Protein AF-A0A1F5L0T7-F1 (afdb_monomer)

Solvent-accessible surface area (backbone atoms only — not comparable to full-atom values): 9638 Å² total; per-residue (Å²): 77,72,43,65,53,90,81,53,87,74,87,55,41,69,73,35,72,71,51,33,39,63,49,77,40,78,60,56,68,83,57,44,76,76,44,55,76,72,58,46,72,78,52,60,42,75,49,73,80,49,65,44,69,90,56,33,52,74,58,97,92,43,80,46,48,47,72,59,54,51,54,58,52,62,38,70,47,60,28,52,76,44,74,46,83,42,79,43,59,42,90,87,43,91,78,60,75,51,65,29,44,35,39,41,34,27,59,51,76,56,94,82,37,60,52,72,70,57,49,53,49,54,51,32,61,73,71,68,57,42,93,91,46,42,94,35,54,43,80,43,82,40,97,54,75,84,82,61,81,54,82,92,71,58,82,133

pLDDT: mean 88.19, std 10.65, range [40.22, 97.44]

Mean predicted aligned error: 9.28 Å

Radius of gyration: 21.42 Å; Cα contacts (8 Å, |Δi|>4): 197; chains: 1; bounding box: 48×43×57 Å

Organism: Penicillium arizonense (NCBI:txid1835702)

Nearest PDB structures (foldseek):
  8axn-assembly1_a  TM=5.067E-01  e=1.422E-01  Shigella flexneri
  1ml8-assembly1_A-2  TM=5.462E-01  e=2.527E-01  Escherichia coli
  3j6d-assembly1_a  TM=3.810E-01  e=1.101E-01  Salmonella enterica subsp. enterica serovar Typhimurium str. LT2
  8zds-assembly1_E  TM=3.979E-01  e=8.507E-01  Salmonella enterica subsp. enterica serovar Typhimurium
  4ycx-assembly1_A  TM=3.295E-01  e=7.959E+00  Homo sapiens

Secondary structure (DSSP, 8-state):
-EE--SS-SSS--SSEE--EEEEEEPPPHHHHTTS-HHHHHH--EEEEEEE-TTTEEEETTEEEEHHHHHHHHT-GGG-EEEEEEEEEE-TT-TT---EEEEEEEEE---TTSPPHHHHHHHHHHHTT--TTTGGGEEEEE-SSGGGSPPGGGS--

Foldseek 3Di:
DFDFDPPDPPPTRDRDDPQWDWDWAQDDPVVCVVDDPVVSVVDTDIDTPGGDPVQWDDDPNDIGGPVVVVVVQPPVLQQFPDKDWDWDFDPVDPPSPQIATEMETEGDPDPSHDDPVVSVVVVCVVNVPDPVCVVSYHYHHDPDDPPDDDPVPRDD

Structure (mmCIF, N/CA/C/O backbone):
data_AF-A0A1F5L0T7-F1
#
_entry.id   AF-A0A1F5L0T7-F1
#
loop_
_atom_site.group_PDB
_atom_site.id
_atom_site.type_symbol
_atom_site.label_atom_id
_atom_site.label_alt_id
_atom_site.label_comp_id
_atom_site.label_asym_id
_atom_site.label_entity_id
_atom_site.label_seq_id
_atom_site.pdbx_PDB_ins_code
_atom_site.Cartn_x
_atom_site.Cartn_y
_atom_site.Cartn_z
_atom_site.occupancy
_atom_site.B_iso_or_equiv
_atom_site.auth_seq_id
_atom_site.auth_comp_id
_atom_site.auth_asym_id
_atom_site.auth_atom_id
_atom_site.pdbx_PDB_model_num
ATOM 1 N N . MET A 1 1 ? 3.892 -2.557 -17.620 1.00 85.50 1 MET A N 1
ATOM 2 C CA . MET A 1 1 ? 4.757 -3.422 -18.451 1.00 85.50 1 MET A CA 1
ATOM 3 C C . MET A 1 1 ? 4.492 -4.863 -18.040 1.00 85.50 1 MET A C 1
ATOM 5 O O . MET A 1 1 ? 4.125 -5.101 -16.894 1.00 85.50 1 MET A O 1
ATOM 9 N N . VAL A 1 2 ? 4.599 -5.809 -18.973 1.00 88.62 2 VAL A N 1
ATOM 10 C CA . VAL A 1 2 ? 4.358 -7.234 -18.708 1.00 88.62 2 VAL A CA 1
ATOM 11 C C . VAL A 1 2 ? 5.579 -8.024 -19.152 1.00 88.62 2 VAL A C 1
ATOM 13 O O . VAL A 1 2 ? 6.099 -7.782 -20.240 1.00 88.62 2 VAL A O 1
ATOM 16 N N . GLN A 1 3 ? 6.044 -8.946 -18.314 1.00 91.25 3 GLN A N 1
ATOM 17 C CA . GLN A 1 3 ? 7.282 -9.688 -18.528 1.00 91.25 3 GLN A CA 1
ATOM 18 C C . GLN A 1 3 ? 7.036 -11.196 -18.541 1.00 91.25 3 GLN A C 1
ATOM 20 O O . GLN A 1 3 ? 6.188 -11.716 -17.818 1.00 91.25 3 GLN A O 1
ATOM 25 N N . THR A 1 4 ? 7.803 -11.905 -19.366 1.00 93.38 4 THR A N 1
ATOM 26 C CA . THR A 1 4 ? 7.862 -13.368 -19.353 1.00 93.38 4 THR A CA 1
ATOM 27 C C . THR A 1 4 ? 9.320 -13.795 -19.360 1.00 93.38 4 THR A C 1
ATOM 29 O O . THR A 1 4 ? 10.098 -13.342 -20.197 1.00 93.38 4 THR A O 1
ATOM 32 N N . SER A 1 5 ? 9.705 -14.647 -18.417 1.00 92.25 5 SER A N 1
ATOM 33 C CA . SER A 1 5 ? 11.038 -15.231 -18.380 1.00 92.25 5 SER A CA 1
ATOM 34 C C . SER A 1 5 ? 11.079 -16.464 -19.274 1.00 92.25 5 SER A C 1
ATOM 36 O O . SER A 1 5 ? 10.304 -17.393 -19.077 1.00 92.25 5 SER A O 1
ATOM 38 N N . LEU A 1 6 ? 11.990 -16.472 -20.248 1.00 93.00 6 LEU A N 1
ATOM 39 C CA . LEU A 1 6 ? 12.109 -17.568 -21.217 1.00 93.00 6 LEU A CA 1
ATOM 40 C C . LEU A 1 6 ? 13.123 -18.645 -20.806 1.00 93.00 6 LEU A C 1
ATOM 42 O O . LEU A 1 6 ? 13.128 -19.724 -21.384 1.00 93.00 6 LEU A O 1
ATOM 46 N N . GLN A 1 7 ? 13.990 -18.363 -19.828 1.00 93.00 7 GLN A N 1
ATOM 47 C CA . GLN A 1 7 ? 15.121 -19.238 -19.475 1.00 93.00 7 GLN A CA 1
ATOM 48 C C . GLN A 1 7 ? 15.164 -19.637 -17.993 1.00 93.00 7 GLN A C 1
ATOM 50 O O . GLN A 1 7 ? 15.986 -20.459 -17.590 1.00 93.00 7 GLN A O 1
ATOM 55 N N . ARG A 1 8 ? 14.301 -19.067 -17.145 1.00 88.88 8 ARG A N 1
ATOM 56 C CA . ARG A 1 8 ? 14.325 -19.324 -15.702 1.00 88.88 8 ARG A CA 1
ATOM 57 C C . ARG A 1 8 ? 13.586 -20.623 -15.370 1.00 88.88 8 ARG A C 1
ATOM 59 O O . ARG A 1 8 ? 12.377 -20.701 -15.538 1.00 88.88 8 ARG A O 1
ATOM 66 N N . LEU A 1 9 ? 14.307 -21.615 -14.838 1.00 89.06 9 LEU A N 1
ATOM 67 C CA . LEU A 1 9 ? 13.748 -22.936 -14.498 1.00 89.06 9 LEU A CA 1
ATOM 68 C C . LEU A 1 9 ? 13.009 -22.981 -13.148 1.00 89.06 9 LEU A C 1
ATOM 70 O O . LEU A 1 9 ? 12.113 -23.798 -12.967 1.00 89.06 9 LEU A O 1
ATOM 74 N N . ARG A 1 10 ? 13.367 -22.117 -12.185 1.00 87.31 10 ARG A N 1
ATOM 75 C CA . ARG A 1 10 ? 12.707 -22.033 -10.867 1.00 87.31 10 ARG A CA 1
ATOM 76 C C . ARG A 1 10 ? 11.954 -20.718 -10.715 1.00 87.31 10 ARG A C 1
ATOM 78 O O . ARG A 1 10 ? 12.566 -19.654 -10.826 1.00 87.31 10 ARG A O 1
ATOM 85 N N . ASN A 1 11 ? 10.662 -20.802 -10.399 1.00 85.69 11 ASN A N 1
ATOM 86 C CA . ASN A 1 11 ? 9.734 -19.667 -10.315 1.00 85.69 11 ASN A CA 1
ATOM 87 C C . ASN A 1 11 ? 9.742 -18.817 -11.607 1.00 85.69 11 ASN A C 1
ATOM 89 O O . ASN A 1 11 ? 10.119 -17.641 -11.561 1.00 85.69 11 ASN A O 1
ATOM 93 N N . PRO A 1 12 ? 9.418 -19.409 -12.777 1.00 89.25 12 PRO A N 1
ATOM 94 C CA . PRO A 1 12 ? 9.342 -18.668 -14.029 1.00 89.25 12 PRO A CA 1
ATOM 95 C C . PRO A 1 12 ? 8.242 -17.609 -13.951 1.00 89.25 12 PRO A C 1
ATOM 97 O O . PRO A 1 12 ? 7.113 -17.883 -13.553 1.00 89.25 12 PRO A O 1
ATOM 100 N N . LEU A 1 13 ? 8.573 -16.390 -14.364 1.00 89.75 13 LEU A N 1
ATOM 101 C CA . LEU A 1 13 ? 7.590 -15.324 -14.497 1.00 89.75 13 LEU A CA 1
ATOM 102 C C . LEU A 1 13 ? 6.874 -15.502 -15.833 1.00 89.75 13 LEU A C 1
ATOM 104 O O . LEU A 1 13 ? 7.522 -15.444 -16.875 1.00 89.75 13 LEU A O 1
ATOM 108 N N . VAL A 1 14 ? 5.562 -15.714 -15.819 1.00 91.56 14 VAL A N 1
ATOM 109 C CA . VAL A 1 14 ? 4.749 -15.847 -17.035 1.00 91.56 14 VAL A CA 1
ATOM 110 C C . VAL A 1 14 ? 3.715 -14.741 -17.039 1.00 91.56 14 VAL A C 1
ATOM 112 O O . VAL A 1 14 ? 2.902 -14.663 -16.122 1.00 91.56 14 VAL A O 1
ATOM 115 N N . ARG A 1 15 ? 3.762 -13.873 -18.059 1.00 90.31 15 ARG A N 1
ATOM 116 C CA . ARG A 1 15 ? 2.892 -12.688 -18.170 1.00 90.31 15 ARG A CA 1
ATOM 117 C C . ARG A 1 15 ? 2.785 -11.896 -16.859 1.00 90.31 15 ARG A C 1
ATOM 119 O O . ARG A 1 15 ? 1.719 -11.399 -16.506 1.00 90.31 15 ARG A O 1
ATOM 126 N N . TYR A 1 16 ? 3.900 -11.772 -16.152 1.00 86.06 16 TYR A N 1
ATOM 127 C CA . TYR A 1 16 ? 3.969 -11.071 -14.884 1.00 86.06 16 TYR A CA 1
ATOM 128 C C . TYR A 1 16 ? 3.781 -9.572 -15.110 1.00 86.06 16 TYR A C 1
ATOM 130 O O . TYR A 1 16 ? 4.534 -8.951 -15.867 1.00 86.06 16 TYR A O 1
ATOM 138 N N . ILE A 1 17 ? 2.761 -8.999 -14.479 1.00 84.25 17 ILE A N 1
ATOM 139 C CA . ILE A 1 17 ? 2.494 -7.564 -14.508 1.00 84.25 17 ILE A CA 1
ATOM 140 C C . ILE A 1 17 ? 3.427 -6.925 -13.480 1.00 84.25 17 ILE A C 1
ATOM 142 O O . ILE A 1 17 ? 3.224 -7.077 -12.285 1.00 84.25 17 ILE A O 1
ATOM 146 N N . CYS A 1 18 ? 4.465 -6.223 -13.932 1.00 80.06 18 CYS A N 1
ATOM 147 C CA . CYS A 1 18 ? 5.478 -5.670 -13.025 1.00 80.06 18 CYS A CA 1
ATOM 148 C C . CYS A 1 18 ? 5.096 -4.309 -12.417 1.00 80.06 18 CYS A C 1
ATOM 150 O O . CYS A 1 18 ? 5.888 -3.719 -11.692 1.00 80.06 18 CYS A O 1
ATOM 152 N N . GLY A 1 19 ? 3.914 -3.781 -12.748 1.00 77.81 19 GLY A N 1
ATOM 153 C CA . GLY A 1 19 ? 3.435 -2.487 -12.256 1.00 77.81 19 GLY A CA 1
ATOM 154 C C . GLY A 1 19 ? 4.131 -1.266 -12.868 1.00 77.81 19 GLY A C 1
ATOM 155 O O . GLY A 1 19 ? 3.690 -0.153 -12.621 1.00 77.81 19 GLY A O 1
ATOM 156 N N . ASP A 1 20 ? 5.172 -1.430 -13.691 1.00 84.62 20 ASP A N 1
ATOM 157 C CA . ASP A 1 20 ? 5.899 -0.296 -14.276 1.00 84.62 20 ASP A CA 1
ATOM 158 C C . ASP A 1 20 ? 5.174 0.315 -15.484 1.00 84.62 20 ASP A C 1
ATOM 160 O O . ASP A 1 20 ? 4.751 -0.392 -16.407 1.00 84.62 20 ASP A O 1
ATOM 164 N N . VAL A 1 21 ? 5.112 1.640 -15.543 1.00 87.06 21 VAL A N 1
ATOM 165 C CA . VAL A 1 21 ? 4.735 2.405 -16.734 1.00 87.06 21 VAL A CA 1
ATOM 166 C C . VAL A 1 21 ? 6.000 2.663 -17.540 1.00 87.06 21 VAL A C 1
ATOM 168 O O . VAL A 1 21 ? 6.952 3.266 -17.049 1.00 87.06 21 VAL A O 1
ATOM 171 N N . ALA A 1 22 ? 6.034 2.201 -18.787 1.00 90.75 22 ALA A N 1
ATOM 172 C CA . ALA A 1 22 ? 7.208 2.335 -19.639 1.00 90.75 22 ALA A CA 1
ATOM 173 C C . ALA A 1 22 ? 6.823 2.517 -21.109 1.00 90.75 22 ALA A C 1
ATOM 175 O O . ALA A 1 22 ? 5.780 2.029 -21.546 1.00 90.75 22 ALA A O 1
ATOM 176 N N . SER A 1 23 ? 7.695 3.171 -21.879 1.00 92.75 23 SER A N 1
ATOM 177 C CA . SER A 1 23 ? 7.638 3.175 -23.343 1.00 92.75 23 SER A CA 1
ATOM 178 C C . SER A 1 23 ? 8.804 2.382 -23.922 1.00 92.75 23 SER A C 1
ATOM 180 O O . SER A 1 23 ? 9.903 2.366 -23.364 1.00 92.75 23 SER A O 1
ATOM 182 N N . PHE A 1 24 ? 8.567 1.725 -25.055 1.00 93.25 24 PHE A N 1
ATOM 183 C CA . PHE A 1 24 ? 9.602 1.010 -25.793 1.00 93.25 24 PHE A CA 1
ATOM 184 C C . PHE A 1 24 ? 9.974 1.808 -27.033 1.00 93.25 24 PHE A C 1
ATOM 186 O O . PHE A 1 24 ? 9.148 2.010 -27.921 1.00 93.25 24 PHE A O 1
ATOM 193 N N . GLN A 1 25 ? 11.221 2.260 -27.081 1.00 92.75 25 GLN A N 1
ATOM 194 C CA . GLN A 1 25 ? 11.759 3.052 -28.178 1.00 92.75 25 GLN A CA 1
ATOM 195 C C . GLN A 1 25 ? 12.709 2.208 -29.039 1.00 92.75 25 GLN A C 1
ATOM 197 O O . GLN A 1 25 ? 13.318 1.252 -28.536 1.00 92.75 25 GLN A O 1
ATOM 202 N N . PRO A 1 26 ? 12.874 2.542 -30.330 1.00 91.38 26 PRO A N 1
ATOM 203 C CA . PRO A 1 26 ? 13.924 1.956 -31.152 1.00 91.38 26 PRO A CA 1
ATOM 204 C C . PRO A 1 26 ? 15.308 2.163 -30.527 1.00 91.38 26 PRO A C 1
ATOM 206 O O . PRO A 1 26 ? 15.555 3.151 -29.832 1.00 91.38 26 PRO A O 1
ATOM 209 N N . LEU A 1 27 ? 16.229 1.238 -30.798 1.00 92.88 27 LEU A N 1
ATOM 210 C CA . LEU A 1 27 ? 17.625 1.401 -30.397 1.00 92.88 27 LEU A CA 1
ATOM 211 C C . LEU A 1 27 ? 18.243 2.648 -31.058 1.00 92.88 27 LEU A C 1
ATOM 213 O O . LEU A 1 27 ? 17.985 2.893 -32.237 1.00 92.88 27 LEU A O 1
ATOM 217 N N . PRO A 1 28 ? 19.101 3.415 -30.368 1.00 91.75 28 PRO A N 1
ATOM 218 C CA . PRO A 1 28 ? 19.901 4.457 -31.002 1.00 91.75 28 PRO A CA 1
ATOM 219 C C . PRO A 1 28 ? 20.815 3.874 -32.086 1.00 91.75 28 PRO A C 1
ATOM 221 O O . PRO A 1 28 ? 21.365 2.785 -31.913 1.00 91.75 28 PRO A O 1
ATOM 224 N N . LYS A 1 29 ? 21.036 4.617 -33.181 1.00 90.06 29 LYS A N 1
ATOM 225 C CA . LYS A 1 29 ? 21.883 4.167 -34.306 1.00 90.06 29 LYS A CA 1
ATOM 226 C C . LYS A 1 29 ? 23.294 3.754 -33.870 1.00 90.06 29 LYS A C 1
ATOM 228 O O . LYS A 1 29 ? 23.831 2.797 -34.409 1.00 90.06 29 LYS A O 1
ATOM 233 N N . SER A 1 30 ? 23.852 4.432 -32.866 1.00 91.44 30 SER A N 1
ATOM 234 C CA . SER A 1 30 ? 25.173 4.139 -32.297 1.00 91.44 30 SER A CA 1
ATOM 235 C C . SER A 1 30 ? 25.279 2.769 -31.621 1.00 91.44 30 SER A C 1
ATOM 237 O O . SER A 1 30 ? 26.374 2.217 -31.550 1.00 91.44 30 SER A O 1
ATOM 239 N N . ILE A 1 31 ? 24.168 2.223 -31.115 1.00 89.25 31 ILE A N 1
ATOM 240 C CA . ILE A 1 31 ? 24.112 0.875 -30.529 1.00 89.25 31 ILE A CA 1
ATOM 241 C C . ILE A 1 31 ? 23.723 -0.145 -31.598 1.00 89.25 31 ILE A C 1
ATOM 243 O O . ILE A 1 31 ? 24.288 -1.232 -31.632 1.00 89.25 31 ILE A O 1
ATOM 247 N N . GLN A 1 32 ? 22.818 0.214 -32.516 1.00 89.44 32 GLN A N 1
ATOM 248 C CA . GLN A 1 32 ? 22.471 -0.657 -33.645 1.00 89.44 32 GLN A CA 1
ATOM 249 C C . GLN A 1 32 ? 23.703 -1.038 -34.476 1.00 89.44 32 GLN A C 1
ATOM 251 O O . GLN A 1 32 ? 23.817 -2.187 -34.881 1.00 89.44 32 GLN A O 1
ATOM 256 N N . SER A 1 33 ? 24.649 -0.113 -34.680 1.00 89.94 33 SER A N 1
ATOM 257 C CA . SER A 1 33 ? 25.890 -0.372 -35.426 1.00 89.94 33 SER A CA 1
ATOM 258 C C . SER A 1 33 ? 26.861 -1.336 -34.735 1.00 89.94 33 SER A C 1
ATOM 260 O O . SER A 1 33 ? 27.840 -1.739 -35.353 1.00 89.94 33 SER A O 1
ATOM 262 N N . GLN A 1 34 ? 26.629 -1.679 -33.464 1.00 93.44 34 GLN A N 1
ATOM 263 C CA . GLN A 1 34 ? 27.449 -2.624 -32.694 1.00 93.44 34 GLN A CA 1
ATOM 264 C C . GLN A 1 34 ? 26.838 -4.032 -32.647 1.00 93.44 34 GLN A C 1
ATOM 266 O O . GLN A 1 34 ? 27.455 -4.949 -32.112 1.00 93.44 34 GLN A O 1
ATOM 271 N N . LEU A 1 35 ? 25.626 -4.207 -33.180 1.00 91.38 35 LEU A N 1
ATOM 272 C CA . LEU A 1 35 ? 24.879 -5.460 -33.157 1.00 91.38 35 LEU A CA 1
ATOM 273 C C . LEU A 1 35 ? 24.721 -6.018 -34.570 1.00 91.38 35 LEU A C 1
ATOM 275 O O . LEU A 1 35 ? 24.778 -5.289 -35.562 1.00 91.38 35 LEU A O 1
ATOM 279 N N . THR A 1 36 ? 24.461 -7.322 -34.667 1.00 92.50 36 THR A N 1
ATOM 280 C CA . THR A 1 36 ? 24.023 -7.901 -35.938 1.00 92.50 36 THR A CA 1
ATOM 281 C C . THR A 1 36 ? 22.634 -7.353 -36.309 1.00 92.50 36 THR A C 1
ATOM 283 O O . THR A 1 36 ? 21.841 -7.026 -35.417 1.00 92.50 36 THR A O 1
ATOM 286 N N . PRO A 1 37 ? 22.279 -7.276 -37.607 1.00 86.38 37 PRO A N 1
ATOM 287 C CA . PRO A 1 37 ? 20.943 -6.839 -38.022 1.00 86.38 37 PRO A CA 1
ATOM 288 C C . PRO A 1 37 ? 19.815 -7.688 -37.418 1.00 86.38 37 PRO A C 1
ATOM 290 O O . PRO A 1 37 ? 18.742 -7.169 -37.110 1.00 86.38 37 PRO A O 1
ATOM 293 N N . GLN A 1 38 ? 20.072 -8.986 -37.223 1.00 88.56 38 GLN A N 1
ATOM 294 C CA . GLN A 1 38 ? 19.125 -9.918 -36.622 1.00 88.56 38 GLN A CA 1
ATOM 295 C C . GLN A 1 38 ? 18.877 -9.575 -35.148 1.00 88.56 38 GLN A C 1
ATOM 297 O O . GLN A 1 38 ? 17.727 -9.380 -34.756 1.00 88.56 38 GLN A O 1
ATOM 302 N N . ASP A 1 39 ? 19.934 -9.396 -34.356 1.00 88.62 39 ASP A N 1
ATOM 303 C CA . ASP A 1 39 ? 19.815 -9.058 -32.934 1.00 88.62 39 ASP A CA 1
ATOM 304 C C . ASP A 1 39 ? 19.176 -7.682 -32.731 1.00 88.62 39 ASP A C 1
ATOM 306 O O . ASP A 1 39 ? 18.242 -7.528 -31.940 1.00 88.62 39 ASP A O 1
ATOM 310 N N . ALA A 1 40 ? 19.612 -6.680 -33.502 1.00 87.81 40 ALA A N 1
ATOM 311 C CA . ALA A 1 40 ? 19.087 -5.318 -33.423 1.00 87.81 40 ALA A CA 1
ATOM 312 C C . ALA A 1 40 ? 17.560 -5.25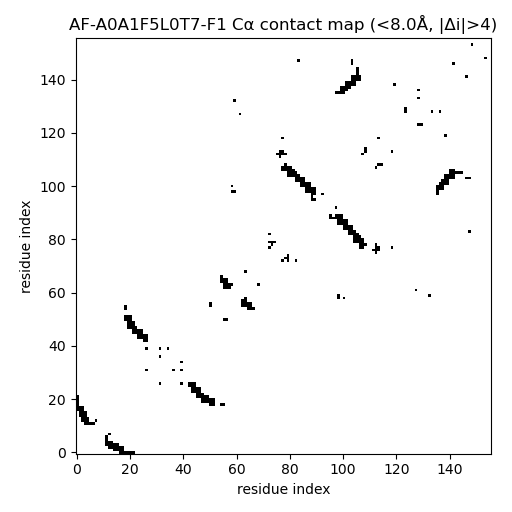5 -33.626 1.00 87.81 40 ALA A C 1
ATOM 314 O O . ALA A 1 40 ? 16.894 -4.391 -33.048 1.00 87.81 40 ALA A O 1
ATOM 315 N N . SER A 1 41 ? 16.988 -6.186 -34.399 1.00 88.50 41 SER A N 1
ATOM 316 C CA . SER A 1 41 ? 15.544 -6.257 -34.644 1.00 88.50 41 SER A CA 1
ATOM 317 C C . SER A 1 41 ? 14.729 -6.645 -33.400 1.00 88.50 41 SER A C 1
ATOM 319 O O . SER A 1 41 ? 13.582 -6.199 -33.263 1.00 88.50 41 SER A O 1
ATOM 321 N N . HIS A 1 42 ? 15.323 -7.392 -32.463 1.00 90.00 42 HIS A N 1
ATOM 322 C CA . HIS A 1 42 ? 14.668 -7.907 -31.256 1.00 90.00 42 HIS A CA 1
ATOM 323 C C . HIS A 1 42 ? 14.816 -6.989 -30.037 1.00 90.00 42 HIS A C 1
ATOM 325 O O . HIS A 1 42 ? 14.005 -7.057 -29.113 1.00 90.00 42 HIS A O 1
ATOM 331 N N . PHE A 1 43 ? 15.805 -6.095 -30.033 1.00 90.81 43 PHE A N 1
ATOM 332 C CA . PHE A 1 43 ? 16.062 -5.199 -28.907 1.00 90.81 43 PHE A CA 1
ATOM 333 C C . PHE A 1 43 ? 15.324 -3.860 -29.024 1.00 90.81 43 PHE A C 1
ATOM 335 O O . PHE A 1 43 ? 15.152 -3.284 -30.101 1.00 90.81 43 PHE A O 1
ATOM 342 N N . ARG A 1 44 ? 14.893 -3.330 -27.877 1.00 92.44 44 ARG A N 1
ATOM 343 C CA . ARG A 1 44 ? 14.275 -2.005 -27.724 1.00 92.44 44 ARG A CA 1
ATOM 344 C C . ARG A 1 44 ? 14.832 -1.341 -26.470 1.00 92.44 44 ARG A C 1
ATOM 346 O O . ARG A 1 44 ? 15.219 -2.027 -25.528 1.00 92.44 44 ARG A O 1
ATOM 353 N N . VAL A 1 45 ? 14.831 -0.012 -26.438 1.00 93.31 45 VAL A N 1
ATOM 354 C CA . VAL A 1 45 ? 15.128 0.745 -25.216 1.00 93.31 45 VAL A CA 1
ATOM 355 C C . VAL A 1 45 ? 13.838 0.903 -24.426 1.00 93.31 45 VAL A C 1
ATOM 357 O O . VAL A 1 45 ? 12.912 1.571 -24.885 1.00 93.31 45 VAL A O 1
ATOM 360 N N . ALA A 1 46 ? 13.778 0.307 -23.238 1.00 92.62 46 ALA A N 1
ATOM 361 C CA . ALA A 1 46 ? 12.693 0.538 -22.295 1.00 92.62 46 ALA A CA 1
ATOM 362 C C . ALA A 1 46 ? 12.976 1.820 -21.498 1.00 92.62 46 ALA A C 1
ATOM 364 O O . ALA A 1 46 ? 13.945 1.883 -20.742 1.00 92.62 46 ALA A O 1
ATOM 365 N N . ARG A 1 47 ? 12.139 2.846 -21.661 1.00 91.44 47 ARG A N 1
ATOM 366 C CA . ARG A 1 47 ? 12.135 4.026 -20.788 1.00 91.44 47 ARG A CA 1
ATOM 367 C C . ARG A 1 47 ? 11.054 3.849 -19.737 1.00 91.44 47 ARG A C 1
ATOM 369 O O . ARG A 1 47 ? 9.875 3.918 -20.069 1.00 91.44 47 ARG A O 1
ATOM 376 N N . VAL A 1 48 ? 11.465 3.601 -18.499 1.00 89.69 48 VAL A N 1
ATOM 377 C CA . VAL A 1 48 ? 10.566 3.434 -17.353 1.00 89.69 48 VAL A CA 1
ATOM 378 C C . VAL A 1 48 ? 10.273 4.805 -16.746 1.00 89.69 48 VAL A C 1
ATOM 380 O O . VAL A 1 48 ? 11.194 5.561 -16.451 1.00 89.69 48 VAL A O 1
ATOM 383 N N . TYR A 1 49 ? 8.992 5.123 -16.578 1.00 83.75 49 TYR A N 1
ATOM 384 C CA . TYR A 1 49 ? 8.495 6.393 -16.033 1.00 83.75 49 TYR A CA 1
ATOM 385 C C . TYR A 1 49 ? 8.076 6.288 -14.560 1.00 83.75 49 TYR A C 1
ATOM 387 O O . TYR A 1 49 ? 7.588 7.254 -13.984 1.00 83.75 49 TYR A O 1
ATOM 395 N N . GLY A 1 50 ? 8.256 5.115 -13.955 1.00 77.69 50 GLY A N 1
ATOM 396 C CA . GLY A 1 50 ? 7.811 4.795 -12.602 1.00 77.69 50 GLY A CA 1
ATOM 397 C C . GLY A 1 50 ? 6.717 3.735 -12.615 1.00 77.69 50 GLY A C 1
ATOM 398 O O . GLY A 1 50 ? 6.520 3.052 -13.619 1.00 77.69 50 GLY A O 1
ATOM 399 N N . ARG A 1 51 ? 6.010 3.584 -11.494 1.00 77.06 51 ARG A N 1
ATOM 400 C CA . ARG A 1 51 ? 4.921 2.610 -11.359 1.00 77.06 51 ARG A CA 1
ATOM 401 C C . ARG A 1 51 ? 3.559 3.209 -11.669 1.00 77.06 51 ARG A C 1
ATOM 403 O O . ARG A 1 51 ? 3.344 4.410 -11.514 1.00 77.06 51 ARG A O 1
ATOM 410 N N . ASP A 1 52 ? 2.639 2.356 -12.098 1.00 80.94 52 ASP A N 1
ATOM 411 C CA . ASP A 1 52 ? 1.253 2.720 -12.331 1.00 80.94 52 ASP A CA 1
ATOM 412 C C . ASP A 1 52 ? 0.562 2.976 -10.988 1.00 80.94 52 ASP A C 1
ATOM 414 O O . ASP A 1 52 ? 0.181 2.063 -10.246 1.00 80.94 52 ASP A O 1
ATOM 418 N N . ARG A 1 53 ? 0.427 4.268 -10.682 1.00 74.69 53 ARG A N 1
ATOM 419 C CA . ARG A 1 53 ? -0.192 4.781 -9.457 1.00 74.69 53 ARG A CA 1
ATOM 420 C C . ARG A 1 53 ? -1.704 4.542 -9.414 1.00 74.69 53 ARG A C 1
ATOM 422 O O . ARG A 1 53 ? -2.308 4.719 -8.363 1.00 74.69 53 ARG A O 1
ATOM 429 N N . ASN A 1 54 ? -2.327 4.142 -10.527 1.00 78.31 54 ASN A N 1
ATOM 430 C CA . ASN A 1 54 ? -3.768 3.878 -10.575 1.00 78.31 54 ASN A CA 1
ATOM 431 C C . ASN A 1 54 ? -4.137 2.478 -10.082 1.00 78.31 54 ASN A C 1
ATOM 433 O O . ASN A 1 54 ? -5.304 2.228 -9.792 1.00 78.31 54 ASN A O 1
ATOM 437 N N . ILE A 1 55 ? -3.164 1.569 -9.993 1.00 79.31 55 ILE A N 1
ATOM 438 C CA . ILE A 1 55 ? -3.399 0.166 -9.620 1.00 79.31 55 ILE A CA 1
ATOM 439 C C . ILE A 1 55 ? -2.651 -0.249 -8.350 1.00 79.31 55 ILE A C 1
ATOM 441 O O . ILE A 1 55 ? -2.870 -1.349 -7.841 1.00 79.31 55 ILE A O 1
ATOM 445 N N . SER A 1 56 ? -1.757 0.604 -7.844 1.00 86.38 56 SER A N 1
ATOM 446 C CA . SER A 1 56 ? -0.861 0.253 -6.747 1.00 86.38 56 SER A CA 1
ATOM 447 C C . SER A 1 56 ? -0.199 1.458 -6.092 1.00 86.38 56 SER A C 1
ATOM 449 O O . SER A 1 56 ? -0.215 2.569 -6.625 1.00 86.38 56 SER A O 1
ATOM 451 N N . PHE A 1 57 ? 0.448 1.204 -4.959 1.00 89.06 57 PHE A N 1
ATOM 452 C CA . PHE A 1 57 ? 1.335 2.149 -4.298 1.00 89.06 57 PHE A CA 1
ATOM 453 C C . PHE A 1 57 ? 2.508 1.435 -3.625 1.00 89.06 57 PHE A C 1
ATOM 455 O O . PHE A 1 57 ? 2.470 0.238 -3.351 1.00 89.06 57 PHE A O 1
ATOM 462 N N . ASP A 1 58 ? 3.558 2.200 -3.369 1.00 88.19 58 ASP A N 1
ATOM 463 C CA . ASP A 1 58 ? 4.731 1.808 -2.602 1.00 88.19 58 ASP A CA 1
ATOM 464 C C . ASP A 1 58 ? 4.715 2.474 -1.222 1.00 88.19 58 ASP A C 1
ATOM 466 O O . ASP A 1 58 ? 4.297 3.627 -1.079 1.00 88.19 58 ASP A O 1
ATOM 470 N N . TRP A 1 59 ? 5.175 1.760 -0.201 1.00 91.94 59 TRP A N 1
ATOM 471 C CA . TRP A 1 59 ? 5.462 2.351 1.102 1.00 91.94 59 TRP A CA 1
ATOM 472 C C . TRP A 1 59 ? 6.589 1.586 1.790 1.00 91.94 59 TRP A C 1
ATOM 474 O O . TRP A 1 59 ? 6.588 0.360 1.807 1.00 91.94 59 TRP A O 1
ATOM 484 N N . TYR A 1 60 ? 7.570 2.323 2.316 1.00 90.19 60 TYR A N 1
ATOM 485 C CA . TYR A 1 60 ? 8.746 1.780 3.007 1.00 90.19 60 TYR A CA 1
ATOM 486 C C . TYR A 1 60 ? 9.475 0.650 2.241 1.00 90.19 60 TYR A C 1
ATOM 488 O O . TYR A 1 60 ? 9.929 -0.329 2.821 1.00 90.19 60 TYR A O 1
ATOM 496 N N . GLY A 1 61 ? 9.581 0.781 0.913 1.00 85.00 61 GLY A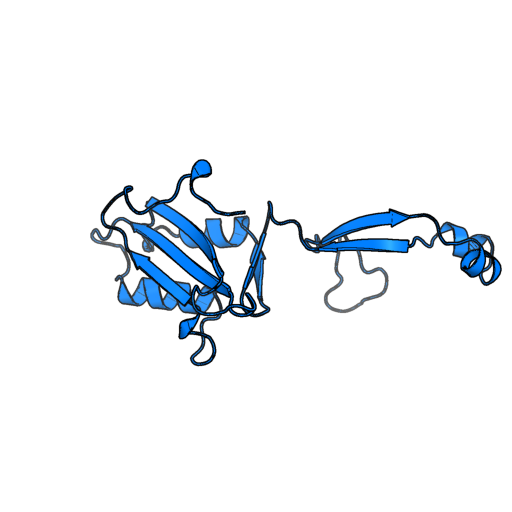 N 1
ATOM 497 C CA . GLY A 1 61 ? 10.243 -0.202 0.041 1.00 85.00 61 GLY A CA 1
ATOM 498 C C . GLY A 1 61 ? 9.361 -1.375 -0.400 1.00 85.00 61 GLY A C 1
ATOM 499 O O . GLY A 1 61 ? 9.724 -2.070 -1.349 1.00 85.00 61 GLY A O 1
ATOM 500 N N . GLU A 1 62 ? 8.185 -1.542 0.204 1.00 86.75 62 GLU A N 1
ATOM 501 C CA . GLU A 1 62 ? 7.225 -2.591 -0.135 1.00 86.75 62 GLU A CA 1
ATOM 502 C C . GLU A 1 62 ? 6.199 -2.122 -1.171 1.00 86.75 62 GLU A C 1
ATOM 504 O O . GLU A 1 62 ? 5.909 -0.928 -1.310 1.00 86.75 62 GLU A O 1
ATOM 509 N N . TYR A 1 63 ? 5.658 -3.078 -1.928 1.00 85.38 63 TYR A N 1
ATOM 510 C CA . TYR A 1 63 ? 4.709 -2.839 -3.016 1.00 85.38 63 TYR A CA 1
ATOM 511 C C . TYR A 1 63 ? 3.329 -3.413 -2.695 1.00 85.38 63 TYR A C 1
ATOM 513 O O . TYR A 1 63 ? 3.202 -4.601 -2.402 1.00 85.38 63 TYR A O 1
ATOM 521 N N . PHE A 1 64 ? 2.290 -2.586 -2.826 1.00 89.62 64 PHE A N 1
ATOM 522 C CA . PHE A 1 64 ? 0.912 -2.953 -2.514 1.00 89.62 64 PHE A CA 1
ATOM 523 C C . PHE A 1 64 ? -0.011 -2.723 -3.715 1.00 89.62 64 PHE A C 1
ATOM 525 O O . PHE A 1 64 ? -0.206 -1.597 -4.178 1.00 89.62 64 PHE A O 1
ATOM 532 N N . GLU A 1 65 ? -0.621 -3.801 -4.204 1.00 88.94 65 GLU A N 1
ATOM 533 C CA . GLU A 1 65 ? -1.629 -3.758 -5.265 1.00 88.94 65 GLU A CA 1
ATOM 534 C C . GLU A 1 65 ? -3.014 -3.452 -4.685 1.00 88.94 65 GLU A C 1
ATOM 536 O O . GLU A 1 65 ? -3.464 -4.122 -3.749 1.00 88.94 65 GLU A O 1
ATOM 541 N N . PHE A 1 66 ? -3.739 -2.491 -5.267 1.00 89.44 66 PHE A N 1
ATOM 542 C CA . PHE A 1 66 ? -5.067 -2.113 -4.770 1.00 89.44 66 PHE A CA 1
ATOM 543 C C . PHE A 1 66 ? -6.051 -3.292 -4.667 1.00 89.44 66 PHE A C 1
ATOM 545 O O . PHE A 1 66 ? -6.726 -3.374 -3.641 1.00 89.44 66 PHE A O 1
ATOM 552 N N . PRO A 1 67 ? -6.121 -4.250 -5.619 1.00 89.94 67 PRO A N 1
ATOM 553 C CA . PRO A 1 67 ? -6.999 -5.415 -5.483 1.00 89.94 67 PRO A CA 1
ATOM 554 C C . PRO A 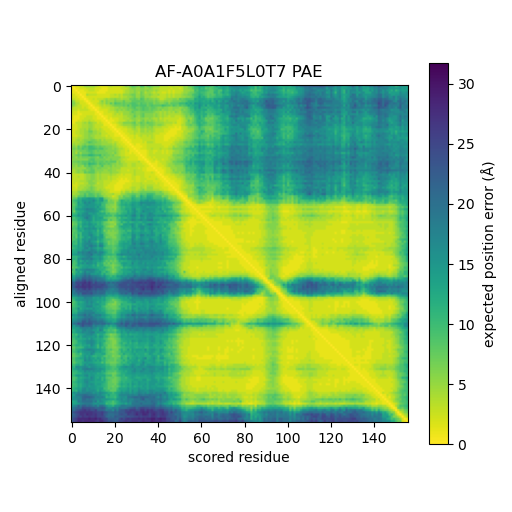1 67 ? -6.671 -6.311 -4.281 1.00 89.94 67 PRO A C 1
ATOM 556 O O . PRO A 1 67 ? -7.575 -6.903 -3.691 1.00 89.94 67 PRO A O 1
ATOM 559 N N . VAL A 1 68 ? -5.392 -6.420 -3.908 1.00 92.38 68 VAL A N 1
ATOM 560 C CA . VAL A 1 68 ? -4.954 -7.223 -2.755 1.00 92.38 68 VAL A CA 1
ATOM 561 C C . VAL A 1 68 ? -5.353 -6.529 -1.456 1.00 92.38 68 VAL A C 1
ATOM 563 O O . VAL A 1 68 ? -5.963 -7.158 -0.592 1.00 92.38 68 VAL A O 1
ATOM 566 N N . VAL A 1 69 ? -5.096 -5.221 -1.354 1.00 94.38 69 VAL A N 1
ATOM 567 C CA . VAL A 1 69 ? -5.512 -4.394 -0.207 1.00 94.38 69 VAL A CA 1
ATOM 568 C C . VAL A 1 69 ? -7.035 -4.396 -0.054 1.00 94.38 69 VAL A C 1
ATOM 570 O O . VAL A 1 69 ? -7.554 -4.568 1.046 1.00 94.38 69 VAL A O 1
ATOM 573 N N . GLN A 1 70 ? -7.768 -4.261 -1.160 1.00 94.19 70 GLN A N 1
ATOM 574 C CA . GLN A 1 70 ? -9.227 -4.284 -1.154 1.00 94.19 70 GLN A CA 1
ATOM 575 C C . GLN A 1 70 ? -9.763 -5.625 -0.649 1.00 94.19 70 GLN A C 1
ATOM 577 O O . GLN A 1 70 ? -10.653 -5.643 0.198 1.00 94.19 70 GLN A O 1
ATOM 582 N N . ARG A 1 71 ? -9.214 -6.750 -1.127 1.00 94.81 71 ARG A N 1
ATOM 583 C CA . ARG A 1 71 ? -9.625 -8.084 -0.669 1.00 94.81 71 ARG A CA 1
ATOM 584 C C . ARG A 1 71 ? -9.370 -8.272 0.824 1.00 94.81 71 ARG A C 1
ATOM 586 O O . ARG A 1 71 ? -10.214 -8.843 1.505 1.00 94.81 71 ARG A O 1
ATOM 593 N N . LEU A 1 72 ? -8.240 -7.775 1.328 1.00 95.81 72 LEU A N 1
ATOM 594 C CA . LEU A 1 72 ? -7.936 -7.798 2.757 1.00 95.81 72 LEU A CA 1
ATOM 595 C C . LEU A 1 72 ? -9.006 -7.044 3.557 1.00 95.81 72 LEU A C 1
ATOM 597 O O . LEU A 1 72 ? -9.561 -7.594 4.504 1.00 95.81 72 LEU A O 1
ATOM 601 N N . PHE A 1 73 ? -9.339 -5.815 3.161 1.00 95.56 73 PHE A N 1
ATOM 602 C CA . PHE A 1 73 ? -10.336 -5.011 3.874 1.00 95.56 73 PHE A CA 1
ATOM 603 C C . PHE A 1 73 ? -11.775 -5.512 3.712 1.00 95.56 73 PHE A C 1
ATOM 605 O O . PHE A 1 73 ? -12.622 -5.181 4.533 1.00 95.56 73 PHE A O 1
ATOM 612 N N . GLN A 1 74 ? -12.051 -6.360 2.720 1.00 94.94 74 GLN A N 1
ATOM 613 C CA . GLN A 1 74 ? -13.325 -7.072 2.579 1.00 94.94 74 GLN A CA 1
ATOM 614 C C . GLN A 1 74 ? -13.452 -8.295 3.505 1.00 94.94 74 GLN A C 1
ATOM 616 O O . GLN A 1 74 ? -14.468 -8.987 3.457 1.00 94.94 74 GLN A O 1
ATOM 621 N N . THR A 1 75 ? -12.458 -8.576 4.354 1.00 95.81 75 THR A N 1
ATOM 622 C CA . THR A 1 75 ? -12.541 -9.661 5.339 1.00 95.81 75 THR A CA 1
ATOM 623 C C . THR A 1 75 ? -13.719 -9.425 6.285 1.00 95.81 75 THR A C 1
ATOM 625 O O . THR A 1 75 ? -13.725 -8.480 7.074 1.00 95.81 75 THR A O 1
ATOM 628 N N . GLU A 1 76 ? -14.718 -10.308 6.242 1.00 93.06 76 GLU A N 1
ATOM 629 C CA . GLU A 1 76 ? -15.987 -10.102 6.951 1.00 93.06 76 GLU A CA 1
ATOM 630 C C . GLU A 1 76 ? -15.815 -9.925 8.463 1.00 93.06 76 GLU A C 1
ATOM 632 O O . GLU A 1 76 ? -16.501 -9.096 9.067 1.00 93.06 76 GLU A O 1
ATOM 637 N N . SER A 1 77 ? -14.890 -10.663 9.083 1.00 94.62 77 SER A N 1
ATOM 638 C CA . SER A 1 77 ? -14.623 -10.581 10.525 1.00 94.62 77 SER A CA 1
ATOM 639 C C . SER A 1 77 ? -14.030 -9.235 10.957 1.00 94.62 77 SER A C 1
ATOM 641 O O . SER A 1 77 ? -14.070 -8.911 12.142 1.00 94.62 77 SER A O 1
ATOM 643 N N . TRP A 1 78 ? -13.529 -8.421 10.023 1.00 96.06 78 TRP A N 1
ATOM 644 C CA . TRP A 1 78 ? -12.987 -7.087 10.303 1.00 96.06 78 TRP A CA 1
ATOM 645 C C . TRP A 1 78 ? -14.076 -6.012 10.308 1.00 96.06 78 TRP A C 1
ATOM 647 O O . TRP A 1 78 ? -13.867 -4.934 10.853 1.00 96.06 78 TRP A O 1
ATOM 657 N N . GLY A 1 79 ? -15.244 -6.289 9.719 1.00 95.19 79 GLY A N 1
ATOM 658 C CA . GLY A 1 79 ? -16.393 -5.379 9.738 1.00 95.19 79 GLY A CA 1
ATOM 659 C C . GLY A 1 79 ? -16.153 -4.024 9.064 1.00 95.19 79 GLY A C 1
ATOM 660 O O . GLY A 1 79 ? -16.881 -3.083 9.356 1.00 95.19 79 GLY A O 1
ATOM 661 N N . ILE A 1 80 ? -15.147 -3.882 8.197 1.00 96.31 80 ILE A N 1
ATOM 662 C CA . ILE A 1 80 ? -14.832 -2.603 7.547 1.00 96.31 80 ILE A CA 1
ATOM 663 C C . ILE A 1 80 ? -15.947 -2.237 6.562 1.00 96.31 80 ILE A C 1
ATOM 665 O O . ILE A 1 80 ? -16.248 -2.984 5.635 1.00 96.31 80 ILE A O 1
ATOM 669 N N . LEU A 1 81 ? -16.540 -1.062 6.762 1.00 94.75 81 LEU A N 1
ATOM 670 C CA . LEU A 1 81 ? -17.599 -0.497 5.923 1.00 94.75 81 LEU A CA 1
ATOM 671 C C . LEU A 1 81 ? -17.016 0.437 4.862 1.00 94.75 81 LEU A C 1
ATOM 673 O O . LEU A 1 81 ? -17.441 0.427 3.710 1.00 94.75 81 LEU A O 1
ATOM 677 N N . GLN A 1 82 ? -16.024 1.239 5.251 1.00 95.44 82 GLN A N 1
ATOM 678 C CA . GLN A 1 82 ? -15.301 2.132 4.355 1.00 95.44 82 GLN A CA 1
ATOM 679 C C . GLN A 1 82 ? -13.848 2.263 4.802 1.00 95.44 82 GLN A C 1
ATOM 681 O O . GLN A 1 82 ? -13.546 2.273 5.994 1.00 95.44 82 GLN A O 1
ATOM 686 N N . TYR A 1 83 ? -12.944 2.402 3.836 1.00 96.00 83 TYR A N 1
ATOM 687 C CA . TYR A 1 83 ? -11.537 2.654 4.097 1.00 96.00 83 TYR A CA 1
ATOM 688 C C . TYR A 1 83 ? -10.975 3.708 3.149 1.00 96.00 83 TYR A C 1
ATOM 690 O O . TYR A 1 83 ? -11.501 3.946 2.060 1.00 96.00 83 TYR A O 1
ATOM 698 N N . GLN A 1 84 ? -9.872 4.319 3.559 1.00 95.06 84 GLN A N 1
ATOM 699 C CA . GLN A 1 84 ? -9.064 5.181 2.713 1.00 95.06 84 GLN A CA 1
ATOM 700 C C . GLN A 1 84 ? -7.592 4.978 3.048 1.00 95.06 84 GLN A C 1
ATOM 702 O O . GLN A 1 84 ? -7.204 4.974 4.215 1.00 95.06 84 GLN A O 1
ATOM 707 N N . VAL A 1 85 ? -6.792 4.800 2.000 1.00 94.06 85 VAL A N 1
ATOM 708 C CA . VAL A 1 85 ? -5.335 4.715 2.077 1.00 94.06 85 VAL A CA 1
ATOM 709 C C . VAL A 1 85 ? -4.779 6.051 1.615 1.00 94.06 85 VAL A C 1
ATOM 711 O O . VAL A 1 85 ? -5.079 6.496 0.507 1.00 94.06 85 VAL A O 1
ATOM 714 N N . ILE A 1 86 ? -3.999 6.699 2.468 1.00 92.56 86 ILE A N 1
ATOM 715 C CA . ILE A 1 86 ? -3.448 8.029 2.232 1.00 92.56 86 ILE A CA 1
ATOM 716 C C . ILE A 1 86 ? -1.937 7.923 2.345 1.00 92.56 86 ILE A C 1
ATOM 718 O O . ILE A 1 86 ? -1.406 7.449 3.346 1.00 92.56 86 ILE A O 1
ATOM 722 N N . ARG A 1 87 ? -1.245 8.403 1.318 1.00 90.94 87 ARG A N 1
ATOM 723 C CA . ARG A 1 87 ? 0.189 8.667 1.379 1.00 90.94 87 ARG A CA 1
ATOM 724 C C . ARG A 1 87 ? 0.371 10.166 1.449 1.00 90.94 87 ARG A C 1
ATOM 726 O O . ARG A 1 87 ? -0.186 10.881 0.620 1.00 90.94 87 ARG A O 1
ATOM 733 N N . ARG A 1 88 ? 1.133 10.631 2.428 1.00 88.88 88 ARG A N 1
ATOM 734 C CA . ARG A 1 88 ? 1.472 12.047 2.559 1.00 88.88 88 ARG A CA 1
ATOM 735 C C . ARG A 1 88 ? 2.895 12.205 3.050 1.00 88.88 88 ARG A C 1
ATOM 737 O O . ARG A 1 88 ? 3.405 11.350 3.771 1.00 88.88 88 ARG A O 1
ATOM 744 N N . TYR A 1 89 ? 3.520 13.308 2.680 1.00 85.88 89 TYR A N 1
ATOM 745 C CA . TYR A 1 89 ? 4.801 13.686 3.252 1.00 85.88 89 TYR A CA 1
ATOM 746 C C . TYR A 1 89 ? 4.604 14.169 4.689 1.00 85.88 89 TYR A C 1
ATOM 748 O O . TYR A 1 89 ? 3.570 14.751 5.038 1.00 85.88 89 TYR A O 1
ATOM 756 N N . ARG A 1 90 ? 5.574 13.881 5.555 1.00 79.81 90 ARG A N 1
ATOM 757 C CA . ARG A 1 90 ? 5.586 14.411 6.918 1.00 79.81 90 ARG A CA 1
ATOM 758 C C . ARG A 1 90 ? 5.780 15.930 6.848 1.00 79.81 90 ARG A C 1
ATOM 760 O O . ARG A 1 90 ? 6.759 16.388 6.283 1.00 79.81 90 ARG A O 1
ATOM 767 N N . GLU A 1 91 ? 4.887 16.698 7.473 1.00 69.00 91 GLU A N 1
ATOM 768 C CA . GLU A 1 91 ? 4.857 18.175 7.384 1.00 69.00 91 GLU A CA 1
ATOM 769 C C . GLU A 1 91 ? 6.156 18.868 7.835 1.00 69.00 91 GLU A C 1
ATOM 771 O O . GLU A 1 91 ? 6.469 19.965 7.387 1.00 69.00 91 GLU A O 1
ATOM 776 N N . VAL A 1 92 ? 6.924 18.225 8.719 1.00 64.38 92 VAL A N 1
ATOM 777 C CA . VAL A 1 92 ? 8.193 18.751 9.256 1.00 64.38 92 VAL A CA 1
ATOM 778 C C . VAL A 1 92 ? 9.378 18.469 8.318 1.00 64.38 92 VAL A C 1
ATOM 780 O O . VAL A 1 92 ? 10.461 19.022 8.497 1.00 64.38 92 VAL A O 1
ATOM 783 N N . ASP A 1 93 ? 9.195 17.605 7.320 1.00 60.97 93 ASP A N 1
ATOM 784 C CA . ASP A 1 93 ? 10.248 17.209 6.394 1.00 60.97 93 ASP A CA 1
ATOM 785 C C . ASP A 1 93 ? 10.262 18.140 5.177 1.00 60.97 93 ASP A C 1
ATOM 787 O O . ASP A 1 93 ? 9.556 17.931 4.192 1.00 60.97 93 ASP A O 1
ATOM 791 N N . THR A 1 94 ? 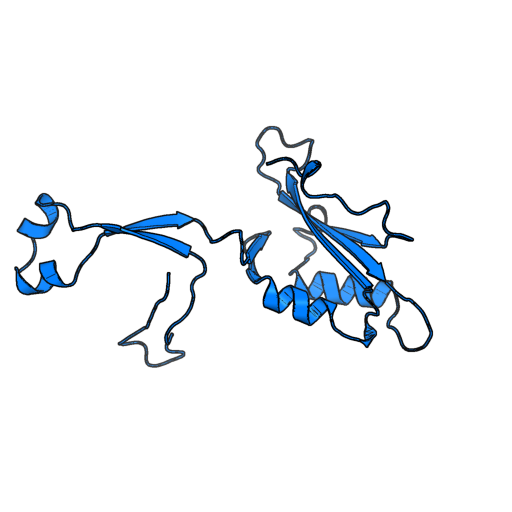11.094 19.181 5.242 1.00 56.94 94 THR A N 1
ATOM 792 C CA . THR A 1 94 ? 11.311 20.128 4.135 1.00 56.94 94 THR A CA 1
ATOM 793 C C . THR A 1 94 ? 11.916 19.481 2.888 1.00 56.94 94 THR A C 1
ATOM 795 O O . THR A 1 94 ? 11.962 20.129 1.844 1.00 56.94 94 THR A O 1
ATOM 798 N N . GLN A 1 95 ? 12.388 18.233 2.978 1.00 63.25 95 GLN A N 1
ATOM 799 C CA . GLN A 1 95 ? 12.947 17.478 1.858 1.00 63.25 95 GLN A CA 1
ATOM 800 C C . GLN A 1 95 ? 11.982 16.414 1.310 1.00 63.25 95 GLN A C 1
ATOM 802 O O . GLN A 1 95 ? 12.350 15.718 0.365 1.00 63.25 95 GLN A O 1
ATOM 807 N N . GLU A 1 96 ? 10.769 16.283 1.869 1.00 63.69 96 GLU A N 1
ATOM 808 C CA . GLU A 1 96 ? 9.746 15.317 1.426 1.00 63.69 96 GLU A CA 1
ATOM 809 C C . GLU A 1 96 ? 10.245 13.856 1.392 1.00 63.69 96 GLU A C 1
ATOM 811 O O . GLU A 1 96 ? 9.790 13.028 0.602 1.00 63.69 96 GLU A O 1
ATOM 816 N N . ILE A 1 97 ? 11.195 13.499 2.258 1.00 68.38 97 ILE A N 1
ATOM 817 C CA . ILE A 1 97 ? 11.817 12.166 2.252 1.00 68.38 97 ILE A CA 1
ATOM 818 C C . ILE A 1 97 ? 10.933 11.160 3.000 1.00 68.38 97 ILE A C 1
ATOM 820 O O . ILE A 1 97 ? 10.819 9.990 2.625 1.00 68.38 97 ILE A O 1
ATOM 824 N N . SER A 1 98 ? 10.275 11.618 4.059 1.00 80.50 98 SER A N 1
ATOM 825 C CA . SER A 1 98 ? 9.506 10.786 4.977 1.00 80.50 98 SER A CA 1
ATOM 826 C C . SER A 1 98 ? 8.047 10.679 4.533 1.00 80.50 98 SER A C 1
ATOM 828 O O . SER A 1 98 ? 7.228 11.558 4.816 1.00 80.50 98 SER A O 1
ATOM 830 N N . VAL A 1 99 ? 7.703 9.579 3.859 1.00 89.00 99 VAL A N 1
ATOM 831 C CA . VAL A 1 99 ? 6.323 9.272 3.450 1.00 89.00 99 VAL A CA 1
ATOM 832 C C . VAL A 1 99 ? 5.585 8.543 4.576 1.00 89.00 99 VAL A C 1
ATOM 834 O O . VAL A 1 99 ? 5.928 7.416 4.935 1.00 89.00 99 VAL A O 1
ATOM 837 N N . VAL A 1 100 ? 4.532 9.168 5.097 1.00 93.25 100 VAL A N 1
ATOM 838 C CA . VAL A 1 100 ? 3.598 8.571 6.058 1.00 93.25 100 VAL A CA 1
ATOM 839 C C . VAL A 1 100 ? 2.504 7.813 5.306 1.00 93.25 100 VAL A C 1
ATOM 841 O O . VAL A 1 100 ? 1.906 8.347 4.365 1.00 93.25 100 VAL A O 1
ATOM 844 N N . LEU A 1 101 ? 2.236 6.579 5.734 1.00 95.88 101 LEU A N 1
ATOM 845 C CA . LEU A 1 101 ? 1.083 5.788 5.319 1.00 95.88 101 LEU A CA 1
ATOM 846 C C . LEU A 1 101 ? -0.004 5.904 6.379 1.00 95.88 101 LEU A C 1
ATOM 848 O O . LEU A 1 101 ? 0.131 5.403 7.492 1.00 95.88 101 LEU A O 1
ATOM 852 N N . GLU A 1 102 ? -1.096 6.554 6.013 1.00 96.19 102 GLU A N 1
ATOM 853 C CA . GLU A 1 102 ? -2.258 6.73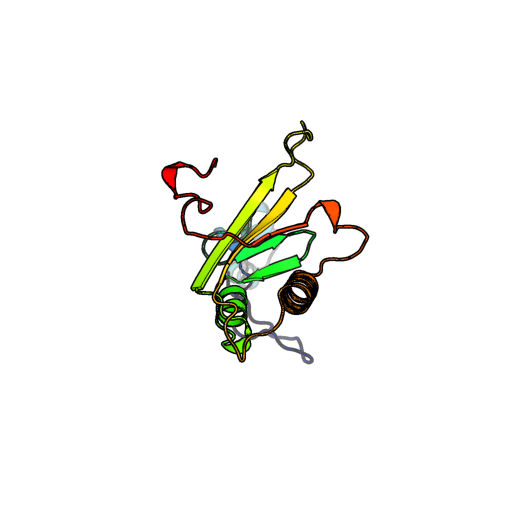0 6.866 1.00 96.19 102 GLU A CA 1
ATOM 854 C C . GLU A 1 102 ? -3.427 5.894 6.338 1.00 96.19 102 GLU A C 1
ATOM 856 O O . GLU A 1 102 ? -3.845 6.017 5.18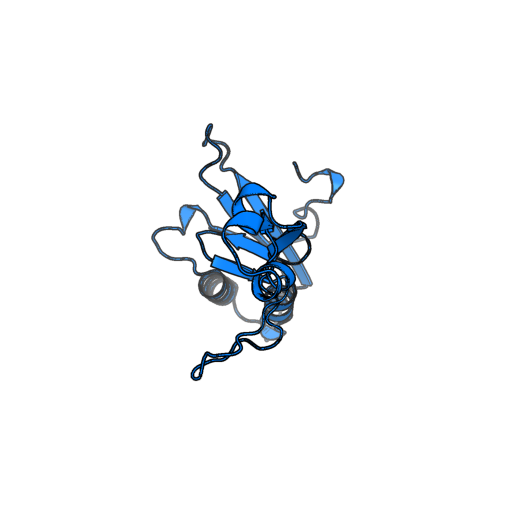5 1.00 96.19 102 GLU A O 1
ATOM 861 N N . ILE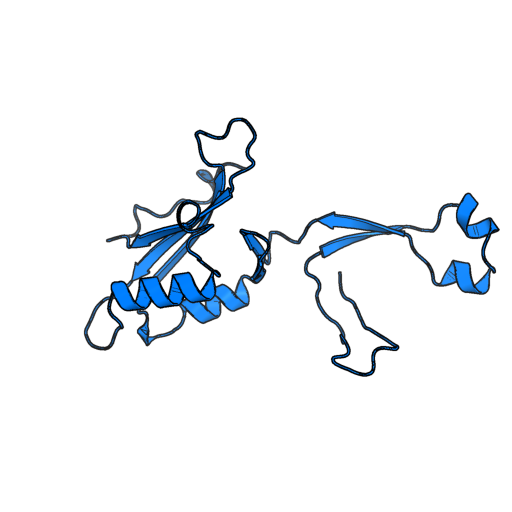 A 1 103 ? -3.967 5.043 7.202 1.00 96.88 103 ILE A N 1
ATOM 862 C CA . ILE A 1 103 ? -5.126 4.198 6.944 1.00 96.88 103 ILE A CA 1
ATOM 863 C C . ILE A 1 103 ? -6.285 4.728 7.782 1.00 96.88 103 ILE A C 1
ATOM 865 O O . ILE A 1 103 ? -6.229 4.728 9.012 1.00 96.88 103 ILE A O 1
ATOM 869 N N . ARG A 1 104 ? -7.354 5.174 7.123 1.00 97.44 104 ARG A N 1
ATOM 870 C CA . ARG A 1 104 ? -8.604 5.582 7.778 1.00 97.44 104 ARG A CA 1
ATOM 871 C C . ARG A 1 104 ? -9.653 4.512 7.567 1.00 97.44 104 ARG A C 1
ATOM 873 O O . ARG A 1 104 ? -9.868 4.114 6.424 1.00 97.44 104 ARG A O 1
ATOM 880 N N . LEU A 1 105 ? -10.313 4.076 8.633 1.00 96.88 105 LEU A N 1
ATOM 881 C CA . LEU A 1 105 ? -11.332 3.031 8.588 1.00 96.88 105 LEU A CA 1
ATOM 882 C C . LEU A 1 105 ? -12.604 3.484 9.284 1.00 96.88 105 LEU A C 1
ATOM 884 O O . LEU A 1 105 ? -12.552 4.000 10.392 1.00 96.88 105 LEU A O 1
ATOM 888 N N . LEU A 1 106 ? -13.739 3.193 8.667 1.00 96.06 106 LEU A N 1
ATOM 889 C CA . LEU A 1 106 ? -15.047 3.162 9.300 1.00 96.06 106 LEU A CA 1
ATOM 890 C C . LEU A 1 106 ? -15.495 1.709 9.295 1.00 96.06 106 LEU A C 1
ATOM 892 O O . LEU A 1 106 ? -15.471 1.058 8.247 1.00 96.06 106 LEU A O 1
ATOM 896 N N . ARG A 1 107 ? -15.882 1.193 10.456 1.00 94.31 107 ARG A N 1
ATOM 897 C CA . ARG A 1 107 ? -16.217 -0.219 10.619 1.00 94.31 107 ARG A CA 1
ATOM 898 C C . ARG A 1 107 ? -17.387 -0.427 11.564 1.00 94.31 107 ARG A C 1
ATOM 900 O O . ARG A 1 107 ? -17.665 0.407 12.418 1.00 94.31 107 ARG A O 1
ATOM 907 N N . ASP A 1 108 ? -18.012 -1.581 11.414 1.00 93.00 108 ASP A N 1
ATOM 908 C CA . ASP A 1 108 ? -18.883 -2.181 12.405 1.00 93.00 108 ASP A CA 1
ATOM 909 C C . ASP A 1 108 ? -18.046 -2.987 13.417 1.00 93.00 108 ASP A C 1
ATOM 911 O O . ASP A 1 108 ? -17.167 -3.778 13.044 1.00 93.00 108 ASP A O 1
ATOM 915 N N . SER A 1 109 ? -18.337 -2.775 14.698 1.00 89.62 109 SER A N 1
ATOM 916 C CA . SER A 1 109 ? -17.717 -3.461 15.840 1.00 89.62 109 SER A CA 1
ATOM 917 C C . SER A 1 109 ? -18.741 -4.292 16.624 1.00 89.62 109 SER A C 1
ATOM 919 O O . SER A 1 109 ? -18.551 -4.569 17.808 1.00 89.62 109 SER A O 1
ATOM 921 N N . SER A 1 110 ? -19.847 -4.677 15.977 1.00 89.75 110 SER A N 1
ATOM 922 C CA . SER A 1 110 ? -20.863 -5.570 16.531 1.00 89.75 110 SER A CA 1
ATOM 923 C C . SER A 1 110 ? -20.330 -6.979 16.847 1.00 89.75 110 SER A C 1
ATOM 925 O O . SER A 1 110 ? -19.208 -7.364 16.499 1.00 89.75 110 SER A O 1
ATOM 927 N N . ALA A 1 111 ? -21.148 -7.770 17.549 1.00 84.69 111 ALA A N 1
ATOM 928 C CA . ALA A 1 111 ? -20.794 -9.126 17.955 1.00 84.69 111 ALA A CA 1
ATOM 929 C C . ALA A 1 111 ? -20.416 -10.005 16.745 1.00 84.69 111 ALA A C 1
ATOM 931 O O . ALA A 1 111 ? -21.125 -10.051 15.743 1.00 84.69 111 ALA A O 1
ATOM 932 N N . GLY A 1 112 ? -19.297 -10.728 16.859 1.00 86.81 112 GLY A N 1
ATOM 933 C CA . GLY A 1 112 ? -18.748 -11.563 15.783 1.00 86.81 112 GLY A CA 1
ATOM 934 C C . GLY A 1 112 ? -17.655 -10.888 14.947 1.00 86.81 112 GLY A C 1
ATOM 935 O O . GLY A 1 112 ? -17.093 -11.532 14.061 1.00 86.81 112 GLY A O 1
ATOM 936 N N . LYS A 1 113 ? -17.321 -9.622 15.227 1.00 94.38 113 LYS A N 1
ATOM 937 C CA . LYS A 1 113 ? -16.154 -8.938 14.652 1.00 94.38 113 LYS A CA 1
ATOM 938 C C . LYS A 1 113 ? -14.955 -8.983 15.599 1.00 94.38 113 LYS A C 1
ATOM 940 O O . LYS A 1 113 ? -15.120 -9.052 16.815 1.00 94.38 113 LYS A O 1
ATOM 945 N N . ILE A 1 114 ? -13.748 -8.931 15.036 1.00 95.69 114 ILE A N 1
ATOM 946 C CA . ILE A 1 114 ? -12.507 -8.865 15.822 1.00 95.69 114 ILE A CA 1
ATOM 947 C C . ILE A 1 114 ? -12.391 -7.524 16.548 1.00 95.69 114 ILE A C 1
ATOM 949 O O . ILE A 1 114 ? -12.911 -6.506 16.071 1.00 95.69 114 ILE A O 1
ATOM 953 N N . SER A 1 115 ? -11.671 -7.512 17.667 1.00 94.94 115 SER A N 1
ATOM 954 C CA . SER A 1 115 ? -11.426 -6.290 18.436 1.00 94.94 115 SER A CA 1
ATOM 955 C C . SER A 1 115 ? -10.593 -5.272 17.650 1.00 94.94 115 SER A C 1
ATOM 957 O O . SER A 1 115 ? -9.897 -5.608 16.690 1.00 94.94 115 SER A O 1
ATOM 959 N N . ASP A 1 116 ? -10.628 -4.008 18.071 1.00 94.25 116 ASP A N 1
ATOM 960 C CA . ASP A 1 116 ? -9.831 -2.951 17.436 1.00 94.25 116 ASP A CA 1
ATOM 961 C C . ASP A 1 116 ? -8.324 -3.180 17.591 1.00 94.25 116 ASP A C 1
ATOM 963 O O . ASP A 1 116 ? -7.552 -2.874 16.682 1.00 94.25 116 ASP A O 1
ATOM 967 N N . LEU A 1 117 ? -7.903 -3.784 18.707 1.00 95.00 117 LEU A N 1
ATOM 968 C CA . LEU A 1 117 ? -6.507 -4.148 18.939 1.00 95.00 117 LEU A CA 1
ATOM 969 C C . LEU A 1 117 ? -6.043 -5.244 17.971 1.00 95.00 117 LEU A C 1
ATOM 971 O O . LEU A 1 117 ? -4.955 -5.150 17.400 1.00 95.00 117 LEU A O 1
ATOM 975 N N . GLU A 1 118 ? -6.866 -6.274 17.771 1.00 96.06 118 GLU A N 1
ATOM 976 C CA . GLU A 1 118 ? -6.575 -7.346 16.817 1.00 96.06 118 GLU A CA 1
ATOM 977 C C . GLU A 1 118 ? -6.559 -6.820 15.386 1.00 96.06 118 GLU A C 1
ATOM 979 O O . GLU A 1 118 ? -5.616 -7.107 14.654 1.00 96.06 118 GLU A O 1
ATOM 984 N N . LEU A 1 119 ? -7.538 -5.993 15.008 1.00 96.38 119 LEU A N 1
ATOM 985 C CA . LEU A 1 119 ? -7.572 -5.366 13.689 1.00 96.38 119 LEU A CA 1
ATOM 986 C C . LEU A 1 119 ? -6.312 -4.532 13.438 1.00 96.38 119 LEU A C 1
ATOM 988 O O . LEU A 1 119 ? -5.664 -4.685 12.404 1.00 96.38 119 LEU A O 1
ATOM 992 N N . ALA A 1 120 ? -5.936 -3.678 14.392 1.00 96.44 120 ALA A N 1
ATOM 993 C CA . ALA A 1 120 ? -4.734 -2.861 14.279 1.00 96.44 120 ALA A CA 1
ATOM 994 C C . ALA A 1 120 ? -3.478 -3.723 14.097 1.00 96.44 120 ALA A C 1
ATOM 996 O O . ALA A 1 120 ? -2.606 -3.381 13.297 1.00 96.44 120 ALA A O 1
ATOM 997 N N . ARG A 1 121 ? -3.397 -4.858 14.798 1.00 96.94 121 ARG A N 1
ATOM 998 C CA . ARG A 1 121 ? -2.300 -5.819 14.658 1.00 96.94 121 ARG A CA 1
ATOM 999 C C . ARG A 1 121 ? -2.271 -6.454 13.267 1.00 96.94 121 ARG A C 1
ATOM 1001 O O . ARG A 1 121 ? -1.209 -6.462 12.652 1.00 96.94 121 ARG A O 1
ATOM 1008 N N . GLU A 1 122 ? -3.398 -6.952 12.763 1.00 97.31 122 GLU A N 1
ATOM 1009 C CA . GLU A 1 122 ? -3.470 -7.572 11.430 1.00 97.31 122 GLU A CA 1
ATOM 1010 C C . GLU A 1 122 ? -3.102 -6.585 10.316 1.00 97.31 122 GLU A C 1
ATOM 1012 O O . GLU A 1 122 ? -2.344 -6.915 9.405 1.00 97.31 122 GLU A O 1
ATOM 1017 N N . ILE A 1 123 ? -3.579 -5.344 10.417 1.00 96.88 123 ILE A N 1
ATOM 1018 C CA . ILE A 1 123 ? -3.257 -4.287 9.454 1.00 96.88 123 ILE A CA 1
ATOM 1019 C C . ILE A 1 123 ? -1.765 -3.953 9.491 1.00 96.88 123 ILE A C 1
ATOM 1021 O O . ILE A 1 123 ? -1.136 -3.856 8.437 1.00 96.88 123 ILE A O 1
ATOM 1025 N N . LYS A 1 124 ? -1.181 -3.809 10.688 1.00 97.00 124 LYS A N 1
ATOM 1026 C CA . LYS A 1 124 ? 0.262 -3.580 10.842 1.00 97.00 124 LYS A CA 1
ATOM 1027 C C . LYS A 1 124 ? 1.083 -4.719 10.237 1.00 97.00 124 LYS A C 1
ATOM 1029 O O . LYS A 1 124 ? 2.067 -4.450 9.556 1.00 97.00 124 LYS A O 1
ATOM 1034 N N . ILE A 1 125 ? 0.667 -5.972 10.439 1.00 96.69 125 ILE A N 1
ATOM 1035 C CA . ILE A 1 125 ? 1.324 -7.142 9.837 1.00 96.69 125 ILE A CA 1
ATOM 1036 C C . ILE A 1 125 ? 1.262 -7.064 8.311 1.00 96.69 125 ILE A C 1
ATOM 1038 O O . ILE A 1 125 ? 2.286 -7.228 7.653 1.00 96.69 125 ILE A O 1
ATOM 1042 N N . PHE A 1 126 ? 0.085 -6.785 7.749 1.00 96.56 126 PHE A N 1
ATOM 1043 C CA . PHE A 1 126 ? -0.095 -6.717 6.301 1.00 96.56 126 PHE A CA 1
ATOM 1044 C C . PHE A 1 126 ? 0.754 -5.619 5.648 1.00 96.56 126 PHE A C 1
ATOM 1046 O O . PHE A 1 126 ? 1.354 -5.854 4.604 1.00 96.56 126 PHE A O 1
ATOM 1053 N N . PHE A 1 127 ? 0.832 -4.435 6.261 1.00 96.75 127 PHE A N 1
ATOM 1054 C CA . PHE A 1 127 ? 1.620 -3.315 5.737 1.00 96.75 127 PHE A CA 1
ATOM 1055 C C . PHE A 1 127 ? 3.105 -3.365 6.110 1.00 96.75 127 PHE A C 1
ATOM 1057 O O . PHE A 1 127 ? 3.807 -2.389 5.869 1.00 96.75 127 PHE A O 1
ATOM 1064 N N . TYR A 1 128 ? 3.603 -4.474 6.668 1.00 95.69 128 TYR A N 1
ATOM 1065 C CA . TYR A 1 128 ? 5.001 -4.609 7.093 1.00 95.69 128 TYR A CA 1
ATOM 1066 C C . TYR A 1 128 ? 5.440 -3.487 8.054 1.00 95.69 128 TYR A C 1
ATOM 1068 O O . TYR A 1 128 ? 6.519 -2.900 7.931 1.00 95.69 128 TYR A O 1
ATOM 1076 N N . VAL A 1 129 ? 4.581 -3.173 9.026 1.00 96.25 129 VAL A N 1
ATOM 1077 C CA . VAL A 1 129 ? 4.880 -2.191 10.071 1.00 96.25 129 VAL A CA 1
ATOM 1078 C C . VAL A 1 129 ? 5.748 -2.850 11.141 1.00 96.25 129 VAL A C 1
ATOM 1080 O O . VAL A 1 129 ? 5.325 -3.760 11.858 1.00 96.25 129 VAL A O 1
ATOM 1083 N N . PHE A 1 130 ? 6.974 -2.362 11.256 1.00 93.88 130 PHE A N 1
ATOM 1084 C CA . PHE A 1 130 ? 7.999 -2.776 12.199 1.00 93.88 130 PHE A CA 1
ATOM 1085 C C . PHE A 1 130 ? 8.374 -1.616 13.119 1.00 93.88 130 PHE A C 1
ATOM 1087 O O . PHE A 1 130 ? 8.104 -0.454 12.836 1.00 93.88 130 PHE A O 1
ATOM 1094 N N . LYS A 1 131 ? 9.114 -1.908 14.193 1.00 93.06 131 LYS A N 1
ATOM 1095 C CA . LYS A 1 131 ? 9.601 -0.871 15.121 1.00 93.06 131 LYS A CA 1
ATOM 1096 C C . LYS A 1 131 ? 10.405 0.252 14.447 1.00 93.06 131 LYS A C 1
ATOM 1098 O O . LYS A 1 131 ? 10.482 1.332 15.007 1.00 93.06 131 LYS A O 1
ATOM 1103 N N . CYS A 1 132 ? 11.033 -0.005 13.296 1.00 91.56 132 CYS A N 1
ATOM 1104 C CA . CYS A 1 132 ? 11.851 0.976 12.574 1.00 91.56 132 CYS A CA 1
ATOM 1105 C C . CYS A 1 132 ? 11.070 1.866 11.594 1.00 91.56 132 CYS A C 1
ATOM 1107 O O . CYS A 1 132 ? 11.676 2.737 10.976 1.00 91.56 132 CYS A O 1
ATOM 1109 N N . ASN A 1 133 ? 9.775 1.608 11.386 1.00 93.06 133 ASN A N 1
ATOM 1110 C CA . ASN A 1 133 ? 8.916 2.410 10.511 1.00 93.06 133 ASN A CA 1
ATOM 1111 C C . ASN A 1 133 ? 7.550 2.724 11.137 1.00 93.06 133 ASN A C 1
ATOM 1113 O O . ASN A 1 133 ? 6.679 3.282 10.470 1.00 93.06 133 ASN A O 1
ATOM 1117 N N . GLU A 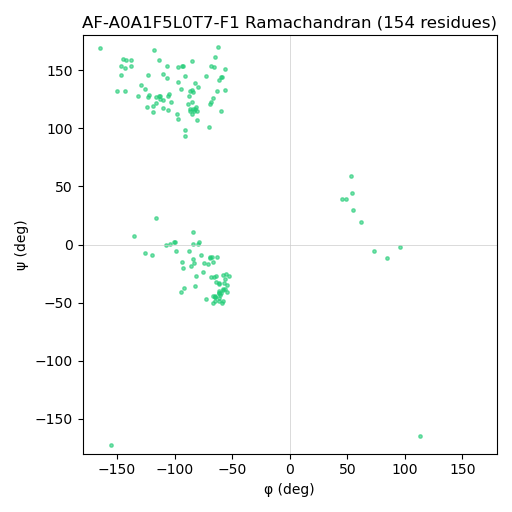1 134 ? 7.356 2.376 12.410 1.00 93.62 134 GLU A N 1
ATOM 1118 C CA . GLU A 1 134 ? 6.088 2.537 13.113 1.00 93.62 134 GLU A CA 1
ATOM 1119 C C . GLU A 1 134 ? 5.676 4.010 13.188 1.00 93.62 134 GLU A C 1
ATOM 1121 O O . GLU A 1 134 ? 4.496 4.315 13.037 1.00 93.62 134 GLU A O 1
ATOM 1126 N N . GLU A 1 135 ? 6.627 4.943 13.307 1.00 92.25 135 GLU A N 1
ATOM 1127 C CA . GLU A 1 135 ? 6.332 6.380 13.301 1.00 92.25 135 GLU A CA 1
ATOM 1128 C C . GLU A 1 135 ? 5.870 6.930 11.939 1.00 92.25 135 GLU A C 1
ATOM 1130 O O . GLU A 1 135 ? 5.461 8.092 11.842 1.00 92.25 135 GLU A O 1
ATOM 1135 N N . LEU A 1 136 ? 5.989 6.140 10.871 1.00 94.06 136 LEU A N 1
ATOM 1136 C CA . LEU A 1 136 ? 5.526 6.480 9.525 1.00 94.06 136 LEU A CA 1
ATOM 1137 C C . LEU A 1 136 ? 4.177 5.828 9.203 1.00 94.06 136 LEU A C 1
ATOM 1139 O O . LEU A 1 136 ? 3.688 5.988 8.086 1.00 94.06 136 LEU A O 1
ATOM 1143 N N . PHE A 1 137 ? 3.578 5.104 10.147 1.00 96.44 137 PHE A N 1
ATOM 1144 C CA . PHE A 1 137 ? 2.296 4.440 9.969 1.00 96.44 137 PHE A CA 1
ATOM 1145 C C . PHE A 1 137 ? 1.238 5.016 10.914 1.00 96.44 137 PHE A C 1
ATOM 1147 O O . PHE A 1 137 ? 1.408 5.031 12.132 1.00 96.44 137 PHE A O 1
ATOM 1154 N N . GLU A 1 138 ? 0.102 5.434 10.363 1.00 96.25 138 GLU A N 1
ATOM 1155 C CA . GLU A 1 138 ? -1.047 5.913 11.131 1.00 96.25 138 GLU A CA 1
ATOM 1156 C C . GLU A 1 138 ? -2.287 5.078 10.816 1.00 96.25 138 GLU A C 1
ATOM 1158 O O . GLU A 1 138 ? -2.681 4.944 9.661 1.00 96.25 138 GLU A O 1
ATOM 1163 N N . LEU A 1 139 ? -2.957 4.567 11.849 1.00 96.88 139 LEU A N 1
ATOM 1164 C CA . LEU A 1 139 ? -4.266 3.927 11.726 1.00 96.88 139 LEU A CA 1
ATOM 1165 C C . LEU A 1 139 ? -5.300 4.742 12.497 1.00 96.88 139 LEU A C 1
ATOM 1167 O O . LEU A 1 139 ? -5.169 4.931 13.706 1.00 96.88 139 LEU A O 1
ATOM 1171 N N . LYS A 1 140 ? -6.338 5.207 11.801 1.00 96.06 140 LYS A N 1
ATOM 1172 C CA . LYS A 1 140 ? -7.430 5.998 12.375 1.00 96.06 140 LYS A CA 1
ATOM 1173 C C . LYS A 1 140 ? -8.747 5.259 12.202 1.00 96.06 140 LYS A C 1
ATOM 1175 O O . LYS A 1 140 ? -9.228 5.091 11.082 1.00 96.06 140 LYS A O 1
ATOM 1180 N N . LEU A 1 141 ? -9.330 4.845 13.322 1.00 94.88 141 LEU A N 1
ATOM 1181 C CA . LEU A 1 141 ? -10.705 4.365 13.376 1.00 94.88 141 LEU A CA 1
ATOM 1182 C C . LEU A 1 141 ? -11.620 5.583 13.501 1.00 94.88 141 LEU A C 1
ATOM 1184 O O . LEU A 1 141 ? -11.522 6.350 14.457 1.00 94.88 141 LEU A O 1
ATOM 1188 N N . LEU A 1 142 ? -12.452 5.791 12.492 1.00 95.19 142 LEU A N 1
ATOM 1189 C CA . LEU A 1 142 ? -13.365 6.915 12.392 1.00 95.19 142 LEU A CA 1
ATOM 1190 C C . LEU A 1 142 ? -14.757 6.501 12.882 1.00 95.19 142 LEU A C 1
ATOM 1192 O O . LEU A 1 142 ? -15.211 5.404 12.551 1.00 95.19 142 LEU A O 1
ATOM 1196 N N . PRO A 1 143 ? -15.455 7.377 13.625 1.00 92.00 143 PRO A N 1
ATOM 1197 C CA . PRO A 1 143 ? -16.818 7.108 14.074 1.00 92.00 143 PRO A CA 1
ATOM 1198 C C . PRO A 1 143 ? -17.848 7.250 12.943 1.00 92.00 143 PRO A C 1
ATOM 1200 O O . PRO A 1 143 ? -18.932 6.680 1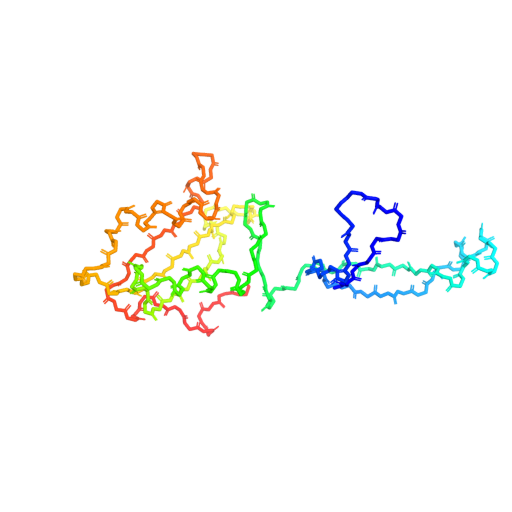3.023 1.00 92.00 143 PRO A O 1
ATOM 1203 N N . ASP A 1 144 ? -17.525 8.017 11.897 1.00 92.31 144 ASP A N 1
ATOM 1204 C CA . ASP A 1 144 ? -18.418 8.323 10.782 1.00 92.31 144 ASP A CA 1
ATOM 1205 C C . ASP A 1 144 ? -17.643 8.690 9.495 1.00 92.31 144 ASP A C 1
ATOM 1207 O O . ASP A 1 144 ? -16.416 8.574 9.409 1.00 92.31 144 ASP A O 1
ATOM 1211 N N . PHE A 1 145 ? -18.373 9.132 8.465 1.00 90.31 145 PHE A N 1
ATOM 1212 C CA . PHE A 1 145 ? -17.814 9.470 7.155 1.00 90.31 145 PHE A CA 1
ATOM 1213 C C . PHE A 1 145 ? -17.095 10.833 7.087 1.00 90.31 145 PHE A C 1
ATOM 1215 O O . PHE A 1 145 ? -16.458 11.124 6.072 1.00 90.31 145 PHE A O 1
ATOM 1222 N N . SER A 1 146 ? -17.181 11.682 8.116 1.00 89.12 146 SER A N 1
ATOM 1223 C CA . SER A 1 146 ? -16.636 13.051 8.086 1.00 89.12 146 SER A CA 1
ATOM 1224 C C . SER A 1 146 ? -15.110 13.087 7.981 1.00 89.12 146 SER A C 1
ATOM 1226 O O . SER A 1 146 ? -14.546 14.013 7.401 1.00 89.12 146 SER A O 1
ATOM 1228 N N . GLY A 1 147 ? -14.437 12.049 8.482 1.00 86.12 147 GLY A N 1
ATOM 1229 C CA . GLY A 1 147 ? -12.984 11.933 8.442 1.00 86.12 147 GLY A CA 1
ATOM 1230 C C . GLY A 1 147 ? -12.411 11.461 7.101 1.00 86.12 147 GLY A C 1
ATOM 1231 O O . GLY A 1 147 ? -11.196 11.326 7.003 1.00 86.12 147 GLY A O 1
ATOM 1232 N N . PHE A 1 148 ? -13.214 11.194 6.067 1.00 90.88 148 PHE A N 1
ATOM 1233 C CA . PHE A 1 148 ? -12.708 10.766 4.755 1.00 90.88 148 PHE A CA 1
ATOM 1234 C C . PHE A 1 148 ? -12.531 11.950 3.804 1.00 90.88 148 PHE A C 1
ATOM 1236 O O . PHE A 1 148 ? -13.428 12.777 3.649 1.00 90.88 148 PHE A O 1
ATOM 1243 N N . MET A 1 149 ? -11.390 12.010 3.114 1.00 86.50 149 MET A N 1
ATOM 1244 C CA . MET A 1 149 ? -11.124 13.076 2.140 1.00 86.50 149 MET A CA 1
ATOM 1245 C C . MET A 1 149 ? -11.775 12.762 0.796 1.00 86.50 149 MET A C 1
ATOM 1247 O O . MET A 1 149 ? -11.696 11.632 0.307 1.00 86.50 149 MET A O 1
ATOM 1251 N N . ARG A 1 150 ? -12.363 13.777 0.161 1.00 80.19 150 ARG A N 1
ATOM 1252 C CA . ARG A 1 150 ? -12.819 13.692 -1.236 1.00 80.19 150 ARG A CA 1
ATOM 1253 C C . ARG A 1 150 ? -11.661 14.011 -2.183 1.00 80.19 150 ARG A C 1
ATOM 1255 O O . ARG A 1 150 ? -10.716 14.688 -1.791 1.00 80.19 150 ARG A O 1
ATOM 1262 N N . LYS A 1 151 ? -11.745 13.564 -3.443 1.00 61.91 151 LYS A N 1
ATOM 1263 C CA . LYS A 1 151 ? -10.696 13.785 -4.464 1.00 61.91 151 LYS A CA 1
ATOM 1264 C C . LYS A 1 151 ? -10.283 15.257 -4.635 1.00 61.91 151 LYS A C 1
ATOM 1266 O O . LYS A 1 151 ? -9.148 15.510 -5.000 1.00 61.91 151 LYS A O 1
ATOM 1271 N N . GLU A 1 152 ? -11.168 16.206 -4.340 1.00 54.19 152 GLU A N 1
ATOM 1272 C CA . GLU A 1 152 ? -10.908 17.654 -4.418 1.00 54.19 152 GLU A CA 1
ATOM 1273 C C . GLU A 1 152 ? -10.022 18.192 -3.278 1.00 54.19 152 GLU A C 1
ATOM 1275 O O . GLU A 1 152 ? -9.506 19.299 -3.375 1.00 54.19 152 GLU A O 1
ATOM 1280 N N . GLN A 1 153 ? -9.845 17.423 -2.200 1.00 51.62 153 GLN A N 1
ATOM 1281 C CA . GLN A 1 153 ? -9.077 17.802 -1.007 1.00 51.62 153 GLN A CA 1
ATOM 1282 C C . GLN A 1 153 ? -7.738 17.055 -0.897 1.00 51.62 153 GLN A C 1
ATOM 1284 O O . GLN A 1 153 ? -7.002 17.253 0.067 1.00 51.62 153 GLN A O 1
ATOM 1289 N N . ALA A 1 154 ? -7.430 16.174 -1.851 1.00 50.69 154 ALA A N 1
ATOM 1290 C CA . ALA A 1 154 ? -6.152 15.482 -1.912 1.00 50.69 154 ALA A CA 1
ATOM 1291 C C . ALA A 1 154 ? -5.136 16.376 -2.640 1.00 50.69 154 ALA A C 1
ATOM 1293 O O . ALA A 1 154 ? -5.294 16.636 -3.832 1.00 50.69 154 ALA A O 1
ATOM 1294 N N . SER A 1 155 ? -4.119 16.863 -1.922 1.00 43.88 155 SER A N 1
ATOM 1295 C CA . SER A 1 155 ? -2.976 17.542 -2.546 1.00 43.88 155 SER A CA 1
ATOM 1296 C C . SER A 1 155 ? -2.271 16.604 -3.545 1.00 43.88 155 SER A C 1
ATOM 1298 O O . SER A 1 155 ? -2.241 15.395 -3.294 1.00 43.88 155 SER A O 1
ATOM 1300 N N . PRO A 1 156 ? -1.765 17.139 -4.674 1.00 40.22 156 PRO A N 1
ATOM 1301 C CA . PRO A 1 156 ? -1.154 16.361 -5.756 1.00 40.22 156 PRO A CA 1
ATOM 1302 C C . PRO A 1 156 ? 0.124 15.613 -5.355 1.00 40.22 156 PRO A C 1
ATOM 1304 O O . PRO A 1 156 ? 0.827 16.086 -4.436 1.00 40.22 156 PRO A O 1
#

Sequence (156 aa):
MVQTSLQRLRNPLVRYICGDVASFQPLPKSIQSQLTPQDASHFRVARVYGRDRNISFDWYGEYFEFPVVQRLFQTESWGILQYQVIRRYREVDTQEISVVLEIRLLRDSSAGKISDLELAREIKIFFYVFKCNEELFELKLLPDFSGFMRKEQASP